Protein AF-A0A189PG98-F1 (afdb_monomer_lite)

Organism: Aeromonas salmonicida subsp. salmonicida (NCBI:txid29491)

Structure (mmCIF, N/CA/C/O backbone):
data_AF-A0A189PG98-F1
#
_entry.id   AF-A0A189PG98-F1
#
loop_
_atom_site.group_PDB
_atom_site.id
_atom_site.type_symbol
_atom_site.label_atom_id
_atom_site.label_alt_id
_atom_site.label_comp_id
_atom_site.label_asym_id
_atom_site.label_entity_id
_atom_site.label_seq_id
_atom_site.pdbx_PDB_ins_code
_atom_site.Cartn_x
_atom_site.Cartn_y
_atom_site.Cartn_z
_atom_site.occupancy
_atom_site.B_iso_or_equiv
_atom_site.auth_seq_id
_atom_site.auth_comp_id
_atom_site.auth_asym_id
_atom_site.auth_atom_id
_atom_site.pdbx_PDB_model_num
ATOM 1 N N . MET A 1 1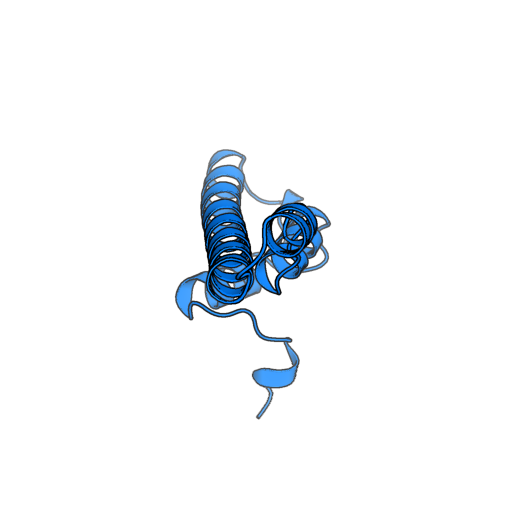 ? 11.978 2.335 -17.912 1.00 61.12 1 MET A N 1
ATOM 2 C CA . MET A 1 1 ? 10.874 1.639 -17.207 1.00 61.12 1 MET A CA 1
ATOM 3 C C . MET A 1 1 ? 11.039 1.681 -15.680 1.00 61.12 1 MET A C 1
ATOM 5 O O . MET A 1 1 ? 10.688 0.726 -14.998 1.00 61.12 1 MET A O 1
ATOM 9 N N . ALA A 1 2 ? 11.587 2.765 -15.116 1.00 80.69 2 ALA A N 1
ATOM 10 C CA . ALA A 1 2 ? 11.881 2.814 -13.680 1.00 80.69 2 ALA A CA 1
ATOM 11 C C . ALA A 1 2 ? 10.641 3.108 -12.822 1.00 80.69 2 ALA A C 1
ATOM 13 O O . ALA A 1 2 ? 10.598 2.657 -11.686 1.00 80.69 2 ALA A O 1
ATOM 14 N N . TYR A 1 3 ? 9.646 3.811 -13.368 1.00 89.75 3 TYR A N 1
ATOM 15 C CA . TYR A 1 3 ? 8.461 4.300 -12.655 1.00 89.75 3 TYR A CA 1
ATOM 16 C C . TYR A 1 3 ? 7.161 3.774 -13.275 1.00 89.75 3 TYR A C 1
ATOM 18 O O . TYR A 1 3 ? 7.197 3.166 -14.353 1.00 89.75 3 TYR A O 1
ATOM 26 N N . ALA A 1 4 ? 6.038 3.971 -12.583 1.00 87.50 4 ALA A N 1
ATOM 27 C CA . ALA A 1 4 ? 4.756 3.354 -12.902 1.00 87.50 4 ALA A CA 1
ATOM 28 C C . ALA A 1 4 ? 4.234 3.789 -14.278 1.00 87.50 4 ALA A C 1
ATOM 30 O O . ALA A 1 4 ? 3.832 2.939 -15.070 1.00 87.50 4 ALA A O 1
ATOM 31 N N . SER A 1 5 ? 4.346 5.081 -14.606 1.00 90.25 5 SER A N 1
ATOM 32 C CA . SER A 1 5 ? 3.927 5.643 -15.905 1.00 90.25 5 SER A CA 1
ATOM 33 C C . SER A 1 5 ? 4.663 5.074 -17.120 1.00 90.25 5 SER A C 1
ATOM 35 O O . SER A 1 5 ? 4.208 5.227 -18.250 1.00 90.25 5 SER A O 1
ATOM 37 N N . LEU A 1 6 ? 5.807 4.419 -16.906 1.00 91.44 6 LEU A N 1
ATOM 38 C CA . LEU A 1 6 ? 6.634 3.844 -17.967 1.00 91.44 6 LEU A CA 1
ATOM 39 C C . LEU A 1 6 ? 6.398 2.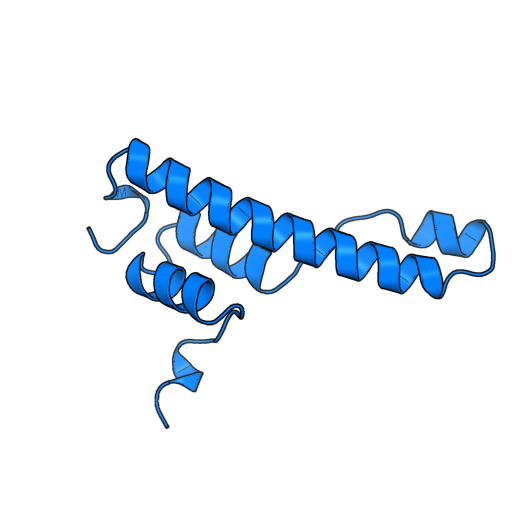340 -18.164 1.00 91.44 6 LEU A C 1
ATOM 41 O O . LEU A 1 6 ? 7.153 1.704 -18.907 1.00 91.44 6 LEU A O 1
ATOM 45 N N . LEU A 1 7 ? 5.435 1.747 -17.456 1.00 90.44 7 LEU A N 1
ATOM 46 C CA . LEU A 1 7 ? 5.062 0.347 -17.629 1.00 90.44 7 LEU 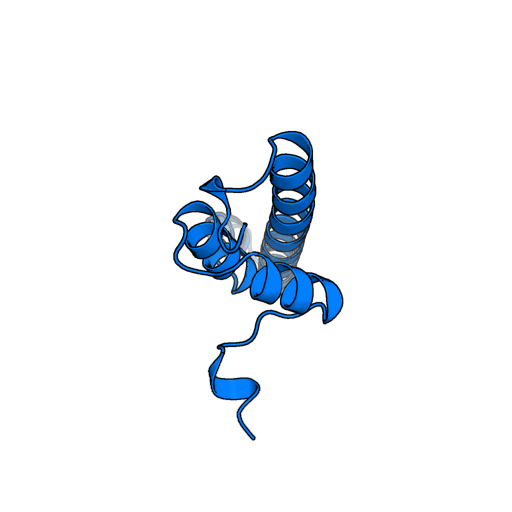A CA 1
ATOM 47 C C . LEU A 1 7 ? 4.005 0.200 -18.729 1.00 90.44 7 LEU A C 1
ATOM 49 O O . LEU A 1 7 ? 3.098 1.021 -18.812 1.00 90.44 7 LEU A O 1
ATOM 53 N N . PRO A 1 8 ? 4.058 -0.881 -19.527 1.00 93.94 8 PRO A N 1
ATOM 54 C CA . PRO A 1 8 ? 2.919 -1.276 -20.346 1.00 93.94 8 PRO A CA 1
ATOM 55 C C . PRO A 1 8 ? 1.692 -1.546 -19.468 1.00 93.94 8 PRO A C 1
ATOM 57 O O . PRO A 1 8 ? 1.836 -2.152 -18.402 1.00 93.94 8 PRO A O 1
ATOM 60 N N . ASP A 1 9 ? 0.498 -1.210 -19.956 1.00 92.62 9 ASP A N 1
ATOM 61 C CA . ASP A 1 9 ? -0.773 -1.306 -19.217 1.00 92.62 9 ASP A CA 1
ATOM 62 C C . ASP A 1 9 ? -0.960 -2.642 -18.496 1.00 92.62 9 ASP A C 1
ATOM 64 O O . ASP A 1 9 ? -1.325 -2.685 -17.324 1.00 92.62 9 ASP A O 1
ATOM 68 N N . LYS A 1 10 ? -0.633 -3.754 -19.165 1.00 94.31 10 LYS A N 1
ATOM 69 C CA . LYS A 1 10 ? -0.728 -5.090 -18.565 1.00 94.31 10 LYS A CA 1
ATOM 70 C C . LYS A 1 10 ? 0.121 -5.217 -17.296 1.00 94.31 10 LYS A C 1
ATOM 72 O O . LYS A 1 10 ? -0.355 -5.725 -16.288 1.00 94.31 10 LYS A O 1
ATOM 77 N N . ARG A 1 11 ? 1.371 -4.747 -17.336 1.00 92.38 11 ARG A N 1
ATOM 78 C CA . ARG A 1 11 ? 2.294 -4.802 -16.191 1.00 92.38 11 ARG A CA 1
ATOM 79 C C . ARG A 1 11 ? 1.899 -3.820 -15.100 1.00 92.38 11 ARG A C 1
ATOM 81 O O . ARG A 1 11 ? 2.034 -4.147 -13.926 1.00 92.38 11 ARG A O 1
ATOM 88 N N . PHE A 1 12 ? 1.414 -2.642 -15.485 1.00 94.12 12 PHE A N 1
ATOM 89 C CA . PHE A 1 12 ? 0.879 -1.679 -14.533 1.00 94.12 12 PHE A CA 1
ATOM 90 C C . PHE A 1 12 ? -0.296 -2.286 -13.758 1.00 94.12 12 PHE A C 1
ATOM 92 O O . PHE A 1 12 ? -0.251 -2.316 -12.532 1.00 94.12 12 PHE A O 1
ATOM 99 N N . ASN A 1 13 ? -1.284 -2.850 -14.457 1.00 95.12 13 ASN A N 1
ATOM 100 C CA . ASN A 1 13 ? -2.462 -3.454 -13.835 1.00 95.12 13 ASN A CA 1
ATOM 101 C C . ASN A 1 13 ? -2.094 -4.639 -12.929 1.00 95.12 13 ASN A C 1
ATOM 103 O O . ASN A 1 13 ? -2.577 -4.711 -11.806 1.00 95.12 13 ASN A O 1
ATOM 107 N N . GLU A 1 14 ? -1.171 -5.510 -13.357 1.00 95.50 14 GLU A N 1
ATOM 108 C CA . GLU A 1 14 ? -0.676 -6.617 -12.521 1.00 95.50 14 GLU A CA 1
ATOM 109 C C . GLU A 1 14 ? -0.098 -6.118 -11.182 1.00 95.50 14 GLU A C 1
ATOM 111 O O . GLU A 1 14 ? -0.431 -6.642 -10.118 1.00 95.50 14 GLU A O 1
ATOM 116 N N . ILE A 1 15 ? 0.761 -5.093 -11.210 1.00 94.81 15 ILE A N 1
ATOM 117 C CA . ILE A 1 15 ? 1.368 -4.538 -9.988 1.00 94.81 15 ILE A CA 1
ATOM 118 C C . ILE A 1 15 ? 0.330 -3.771 -9.161 1.00 94.81 15 ILE A C 1
ATOM 120 O O . ILE A 1 15 ? 0.338 -3.861 -7.930 1.00 94.81 15 ILE A O 1
ATOM 124 N N . TYR A 1 16 ? -0.574 -3.050 -9.824 1.00 96.06 16 TYR A N 1
ATOM 125 C CA . TYR A 1 16 ? -1.673 -2.330 -9.191 1.00 96.06 16 TYR A CA 1
ATOM 126 C C . TYR A 1 16 ? -2.555 -3.281 -8.381 1.00 96.06 16 TYR A C 1
ATOM 128 O O . TYR A 1 16 ? -2.785 -3.030 -7.199 1.00 96.06 16 TYR A O 1
ATOM 136 N N . ASP A 1 17 ? -2.985 -4.395 -8.975 1.00 96.50 17 ASP A N 1
ATOM 137 C CA . ASP A 1 17 ? -3.840 -5.384 -8.318 1.00 96.50 17 ASP A CA 1
ATOM 138 C C . ASP A 1 17 ? -3.142 -6.009 -7.106 1.00 96.50 17 ASP A C 1
ATOM 140 O O . ASP A 1 17 ? -3.734 -6.116 -6.029 1.00 96.50 17 ASP A O 1
ATOM 144 N N . LEU A 1 18 ? -1.859 -6.361 -7.242 1.00 95.75 18 LEU A N 1
ATOM 145 C CA . LEU A 1 18 ? -1.067 -6.907 -6.138 1.00 95.75 18 LEU A CA 1
ATOM 146 C C . LEU A 1 18 ? -0.927 -5.910 -4.981 1.00 95.75 18 LEU A C 1
ATOM 148 O O . LEU A 1 18 ? -1.100 -6.280 -3.816 1.00 95.75 18 LEU A O 1
ATOM 152 N N . LEU A 1 19 ? -0.637 -4.641 -5.277 1.00 94.62 19 LEU A N 1
ATOM 153 C CA . LEU A 1 19 ? -0.568 -3.597 -4.255 1.00 94.62 19 LEU A CA 1
ATOM 154 C C . LEU A 1 19 ? -1.930 -3.364 -3.608 1.00 94.62 19 LEU A C 1
ATOM 156 O O . LEU A 1 19 ? -2.022 -3.325 -2.381 1.00 94.62 19 LEU A O 1
ATOM 160 N N . TYR A 1 20 ? -2.993 -3.273 -4.405 1.00 94.88 20 TYR A N 1
ATOM 161 C CA . TYR A 1 20 ? -4.350 -3.080 -3.910 1.00 94.88 20 TYR A CA 1
ATOM 162 C C . TYR A 1 20 ? -4.772 -4.208 -2.958 1.00 94.88 20 TYR A C 1
ATOM 164 O O . TYR A 1 20 ? -5.302 -3.941 -1.876 1.00 94.88 20 TYR A O 1
ATOM 172 N N . GLN A 1 21 ? -4.458 -5.462 -3.295 1.00 95.62 21 GLN A N 1
ATOM 173 C CA . GLN A 1 21 ? -4.686 -6.610 -2.415 1.00 95.62 21 GLN A CA 1
ATOM 174 C C . GLN A 1 21 ? -3.954 -6.464 -1.075 1.00 95.62 21 GLN A C 1
ATOM 176 O O . GLN A 1 21 ? -4.549 -6.709 -0.023 1.00 95.62 21 GLN A O 1
ATOM 181 N N . ARG A 1 22 ? -2.689 -6.018 -1.079 1.00 95.25 22 ARG A N 1
ATOM 182 C CA . ARG A 1 22 ? -1.924 -5.776 0.159 1.00 95.25 22 ARG A CA 1
ATOM 183 C C . ARG A 1 22 ? -2.524 -4.651 1.001 1.00 95.25 22 ARG A C 1
ATOM 185 O O . ARG A 1 22 ? -2.652 -4.815 2.215 1.00 95.25 22 ARG A O 1
ATOM 192 N N . VAL A 1 23 ? -2.939 -3.549 0.373 1.00 94.94 23 VAL A N 1
ATOM 193 C CA . VAL A 1 23 ? -3.623 -2.439 1.058 1.00 94.94 23 VAL A CA 1
ATOM 194 C C . VAL A 1 23 ? -4.919 -2.918 1.704 1.00 94.94 23 VAL A C 1
ATOM 196 O O . VAL A 1 23 ? -5.147 -2.658 2.885 1.00 94.94 23 VAL A O 1
ATOM 199 N N . SER A 1 24 ? -5.746 -3.644 0.950 1.00 93.75 24 SER A N 1
ATOM 200 C CA . SER A 1 24 ? -7.022 -4.176 1.434 1.00 93.75 24 SER A CA 1
ATOM 201 C C . SER A 1 24 ? -6.822 -5.141 2.603 1.00 93.75 24 SER A C 1
ATOM 203 O O . SER A 1 24 ? -7.472 -5.003 3.640 1.00 93.75 24 SER A O 1
ATOM 205 N N . ALA A 1 25 ? -5.862 -6.064 2.496 1.00 94.12 25 ALA A N 1
ATOM 206 C CA . ALA A 1 25 ? -5.534 -6.997 3.571 1.00 94.12 25 ALA A CA 1
ATOM 207 C C . ALA A 1 25 ? -5.084 -6.273 4.852 1.00 94.12 25 ALA A C 1
ATOM 209 O O . ALA A 1 25 ? -5.565 -6.597 5.939 1.00 94.12 25 ALA A O 1
ATOM 210 N N . ALA A 1 26 ? -4.215 -5.263 4.734 1.00 93.44 26 ALA A N 1
ATOM 211 C CA . ALA A 1 26 ? -3.748 -4.477 5.876 1.00 93.44 26 ALA A CA 1
ATOM 212 C C . ALA A 1 26 ? -4.881 -3.662 6.524 1.00 93.44 26 ALA A C 1
ATOM 214 O O . ALA A 1 26 ? -5.014 -3.651 7.750 1.00 93.44 26 ALA A O 1
ATOM 215 N N . ALA A 1 27 ? -5.733 -3.029 5.713 1.00 92.31 27 ALA A N 1
ATOM 216 C CA . ALA A 1 27 ? -6.891 -2.280 6.195 1.00 92.31 27 ALA A CA 1
ATOM 217 C C . ALA A 1 27 ? -7.894 -3.191 6.922 1.00 92.31 27 ALA A C 1
ATOM 219 O O . ALA A 1 27 ? -8.326 -2.870 8.030 1.00 92.31 27 ALA A O 1
ATOM 220 N N . ASN A 1 28 ? -8.203 -4.360 6.350 1.00 92.94 28 ASN A N 1
ATOM 221 C CA . ASN A 1 28 ? -9.093 -5.350 6.959 1.00 92.94 28 ASN A CA 1
ATOM 222 C C . ASN A 1 28 ? -8.521 -5.899 8.270 1.00 92.94 28 ASN A C 1
ATOM 224 O O . ASN A 1 28 ? -9.249 -6.017 9.255 1.00 92.94 28 ASN A O 1
ATOM 228 N N . ALA A 1 29 ? -7.219 -6.195 8.319 1.00 92.88 29 ALA A N 1
ATOM 229 C CA . ALA A 1 29 ? -6.560 -6.640 9.544 1.00 92.88 29 ALA A CA 1
ATOM 230 C C . ALA A 1 29 ? -6.642 -5.575 10.650 1.00 92.88 29 ALA A C 1
ATOM 232 O O . ALA A 1 29 ? -6.994 -5.892 11.788 1.00 92.88 29 ALA A O 1
ATOM 233 N N . ALA A 1 30 ? -6.388 -4.305 10.319 1.00 92.12 30 ALA A N 1
ATOM 234 C CA . ALA A 1 30 ? -6.472 -3.201 11.272 1.00 92.12 30 ALA A CA 1
ATOM 235 C C . ALA A 1 30 ? -7.912 -2.951 11.755 1.00 92.12 30 ALA A C 1
ATOM 237 O O . ALA A 1 30 ? -8.132 -2.748 12.954 1.00 92.12 30 ALA A O 1
ATOM 238 N N . TYR A 1 31 ? -8.893 -3.016 10.849 1.00 92.56 31 TYR A N 1
ATOM 239 C CA . TYR A 1 31 ? -10.313 -2.938 11.191 1.00 92.56 31 TYR A CA 1
ATOM 240 C C . TYR A 1 31 ? -10.721 -4.071 12.136 1.00 92.56 31 TYR A C 1
ATOM 242 O O . TYR A 1 31 ? -11.238 -3.809 13.223 1.00 92.56 31 TYR A O 1
ATOM 250 N N . ASN A 1 32 ? -10.404 -5.320 11.784 1.00 92.50 32 ASN A N 1
ATOM 251 C CA . ASN A 1 32 ? -10.721 -6.493 12.598 1.00 92.50 32 ASN A CA 1
ATOM 252 C C . ASN A 1 32 ? -10.042 -6.438 13.973 1.00 92.50 32 ASN A C 1
ATOM 254 O O . ASN A 1 32 ? -10.663 -6.782 14.977 1.00 92.50 32 ASN A O 1
ATOM 258 N N . ALA A 1 33 ? -8.805 -5.943 14.054 1.00 91.75 33 ALA A N 1
ATOM 259 C CA . ALA A 1 33 ? -8.099 -5.773 15.322 1.00 91.75 33 ALA A CA 1
ATOM 260 C C . ALA A 1 33 ? -8.764 -4.731 16.239 1.00 91.75 33 ALA A C 1
ATOM 262 O O . ALA A 1 33 ? -8.818 -4.930 17.456 1.00 91.75 33 ALA A O 1
ATOM 263 N N . LYS A 1 34 ? -9.287 -3.624 15.686 1.00 90.50 34 LYS A N 1
ATOM 264 C CA . LYS A 1 34 ? -10.068 -2.650 16.469 1.00 90.50 34 LYS A CA 1
ATOM 265 C C . LYS A 1 34 ? -11.434 -3.211 16.855 1.00 90.50 34 LYS A C 1
ATOM 267 O O . LYS A 1 34 ? -11.832 -3.082 18.012 1.00 90.50 34 LYS A O 1
ATOM 272 N N . LEU A 1 35 ? -12.104 -3.896 15.929 1.00 91.69 35 LEU A N 1
ATOM 273 C CA . LEU A 1 35 ? -13.403 -4.517 16.167 1.00 91.69 35 LEU A CA 1
ATOM 274 C C . LEU A 1 35 ? -13.333 -5.581 17.271 1.00 91.69 35 LEU A C 1
ATOM 276 O O . LEU A 1 35 ? -14.191 -5.599 18.148 1.00 91.69 35 LEU A O 1
ATOM 280 N N . ALA A 1 36 ? -12.279 -6.401 17.293 1.00 91.88 36 ALA A N 1
ATOM 281 C CA . ALA A 1 36 ? -12.045 -7.401 18.337 1.00 91.88 36 ALA A CA 1
ATOM 282 C C . ALA A 1 36 ? -11.891 -6.781 19.738 1.00 91.88 36 ALA A C 1
ATOM 284 O O . ALA A 1 36 ? -12.230 -7.406 20.742 1.00 91.88 36 ALA A O 1
ATOM 285 N N . LYS A 1 37 ? -11.406 -5.536 19.820 1.00 91.56 37 LYS A N 1
ATOM 286 C CA . LYS A 1 37 ? -11.279 -4.781 21.078 1.00 91.56 37 LYS A CA 1
ATOM 287 C C . LYS A 1 37 ? -12.568 -4.043 21.463 1.00 91.56 37 LYS A C 1
ATOM 289 O O . LYS A 1 37 ? -12.720 -3.660 22.623 1.00 91.56 37 LYS A O 1
ATOM 294 N N . ALA A 1 38 ? -13.493 -3.840 20.524 1.00 91.25 38 ALA A N 1
ATOM 295 C CA . ALA A 1 38 ? -14.732 -3.102 20.736 1.00 91.25 38 ALA A CA 1
ATOM 296 C C . ALA A 1 38 ? -15.812 -3.977 21.399 1.00 91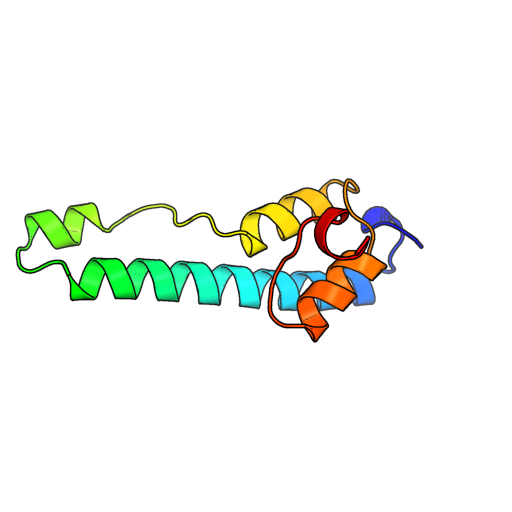.25 38 ALA A C 1
ATOM 298 O O . ALA A 1 38 ? -16.397 -4.872 20.784 1.00 91.25 38 ALA A O 1
ATOM 299 N N . LYS A 1 39 ? -16.129 -3.677 22.664 1.00 90.88 39 LYS A N 1
ATOM 300 C CA . LYS A 1 39 ? -17.104 -4.430 23.470 1.00 90.88 39 LYS A CA 1
ATOM 301 C C . LYS A 1 39 ? -18.518 -3.852 23.395 1.00 90.88 39 LYS A C 1
ATOM 303 O O . LYS A 1 39 ? -19.483 -4.592 23.546 1.00 90.88 39 LYS A O 1
ATOM 308 N N . THR A 1 40 ? -18.656 -2.549 23.143 1.00 92.50 40 THR A N 1
ATOM 309 C CA . THR A 1 40 ? -19.958 -1.859 23.096 1.00 92.50 40 THR A CA 1
ATOM 310 C C . THR A 1 40 ? -20.332 -1.418 21.684 1.00 92.50 40 THR A C 1
ATOM 312 O O . THR A 1 40 ? -19.469 -1.220 20.828 1.00 92.50 40 THR A O 1
ATOM 315 N N . ARG A 1 41 ? -21.631 -1.201 21.437 1.00 88.50 41 ARG A N 1
ATOM 316 C CA . ARG A 1 41 ? -22.139 -0.699 20.149 1.00 88.50 41 ARG A CA 1
ATOM 317 C C . ARG A 1 41 ? -21.458 0.608 19.722 1.00 88.50 41 ARG A C 1
ATOM 319 O O . ARG A 1 41 ? -20.961 0.687 18.607 1.00 88.50 41 ARG A O 1
ATOM 326 N N . LYS A 1 42 ? -21.326 1.569 20.644 1.00 89.69 42 LYS A N 1
ATOM 327 C CA . LYS A 1 42 ? -20.643 2.852 20.403 1.00 89.69 42 LYS A CA 1
ATOM 328 C C . LYS A 1 42 ? -19.172 2.670 19.998 1.00 89.69 42 LYS A C 1
ATOM 330 O O . LYS A 1 42 ? -18.681 3.379 19.128 1.00 89.69 42 LYS A O 1
ATOM 335 N N . GLN A 1 43 ? -18.465 1.707 20.599 1.00 88.31 43 GLN A N 1
ATOM 336 C CA . GLN A 1 43 ? -17.079 1.394 20.225 1.00 88.31 43 GLN A CA 1
ATOM 337 C C . GLN A 1 43 ? -16.986 0.748 18.839 1.00 88.31 43 GLN A C 1
ATOM 339 O O . GLN A 1 43 ? -16.049 1.039 18.102 1.00 88.31 43 GLN A O 1
ATOM 344 N N . ARG A 1 44 ? -17.953 -0.103 18.466 1.00 87.50 44 ARG A N 1
ATOM 345 C CA . ARG A 1 44 ? -18.012 -0.710 17.126 1.00 87.50 44 ARG A CA 1
ATOM 346 C C . ARG A 1 44 ? -18.302 0.331 16.049 1.00 87.50 44 ARG A C 1
ATOM 348 O O . ARG A 1 44 ? -17.638 0.329 15.021 1.00 87.50 44 ARG A O 1
ATOM 355 N N . GLU A 1 45 ? -19.229 1.249 16.311 1.00 89.19 45 GLU A N 1
ATOM 356 C CA . GLU A 1 45 ? -19.527 2.379 15.419 1.00 89.19 45 GLU A CA 1
ATOM 357 C C . GLU A 1 45 ? -18.289 3.275 15.232 1.00 89.19 45 GLU A C 1
ATOM 359 O O . GLU A 1 45 ? -17.967 3.646 14.108 1.00 89.19 45 GLU A O 1
ATOM 364 N N . ALA A 1 46 ? -17.511 3.513 16.294 1.00 87.56 46 ALA A N 1
ATOM 365 C CA . ALA A 1 46 ? -16.244 4.248 16.217 1.00 87.56 46 ALA A CA 1
ATOM 366 C C . ALA A 1 46 ? -15.115 3.507 15.466 1.00 87.56 46 ALA A C 1
ATOM 368 O O . ALA A 1 46 ? -14.097 4.115 15.141 1.00 87.56 46 ALA A O 1
ATOM 369 N N . CYS A 1 47 ? -15.263 2.204 15.192 1.00 86.38 47 CYS A N 1
ATOM 370 C CA . CYS A 1 47 ? -14.332 1.459 14.340 1.00 86.38 47 CYS A CA 1
ATOM 371 C C . CYS A 1 47 ? -14.622 1.663 12.843 1.00 86.38 47 CYS A C 1
ATOM 373 O O . CYS A 1 47 ? -13.827 1.227 12.013 1.00 86.38 47 CYS A O 1
ATOM 375 N N . ALA A 1 48 ? -15.728 2.292 12.448 1.00 84.38 48 ALA A N 1
ATOM 376 C CA . ALA A 1 48 ? -15.920 2.654 11.048 1.00 84.38 48 ALA A CA 1
ATOM 377 C C . ALA A 1 48 ? -14.916 3.747 10.642 1.00 84.38 48 ALA A C 1
ATOM 379 O O . ALA A 1 48 ? -14.661 4.679 11.403 1.00 84.38 48 ALA A O 1
ATOM 380 N N . GLY A 1 49 ? -14.333 3.642 9.447 1.00 85.38 49 GLY A N 1
ATOM 381 C CA . GLY A 1 49 ? -13.445 4.679 8.925 1.00 85.38 49 GLY A CA 1
ATOM 382 C C . GLY A 1 49 ? -12.327 4.159 8.032 1.00 85.38 49 GLY A C 1
ATOM 383 O O . GLY A 1 49 ? -12.315 3.003 7.615 1.00 85.38 49 GLY A O 1
ATOM 384 N N . HIS A 1 50 ? -11.388 5.055 7.736 1.00 83.00 50 HIS A N 1
ATOM 385 C CA . HIS A 1 50 ? -10.228 4.781 6.899 1.00 83.00 50 HIS A CA 1
ATOM 386 C C . HIS A 1 50 ? -9.053 4.240 7.729 1.00 83.00 50 HIS A C 1
ATOM 388 O O . HIS A 1 50 ? -8.739 4.770 8.796 1.00 83.00 50 HIS A O 1
ATOM 394 N N . TYR A 1 51 ?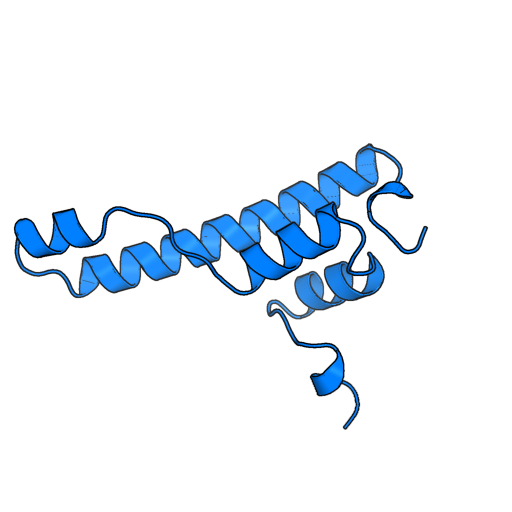 -8.396 3.196 7.220 1.00 88.88 51 TYR A N 1
ATOM 395 C CA . TYR A 1 51 ? -7.290 2.495 7.874 1.00 88.88 51 TYR A CA 1
ATOM 396 C C . TYR A 1 51 ? -6.022 2.585 7.017 1.00 88.88 51 TYR A C 1
ATOM 398 O O . TYR A 1 51 ? -5.720 1.645 6.276 1.00 88.88 51 TYR A O 1
ATOM 406 N N . PRO A 1 52 ? -5.293 3.715 7.077 1.00 89.19 52 PRO A N 1
ATOM 407 C CA . PRO A 1 52 ? -4.050 3.859 6.338 1.00 89.19 52 PRO A CA 1
ATOM 408 C C . PRO A 1 52 ? -2.998 2.876 6.868 1.00 89.19 52 PRO A C 1
ATOM 410 O O . PRO A 1 52 ? -2.909 2.606 8.065 1.00 89.19 52 PRO A O 1
ATOM 413 N N . SER A 1 53 ? -2.208 2.339 5.947 1.00 92.19 53 SER A N 1
ATOM 414 C CA . SER A 1 53 ? -1.103 1.405 6.192 1.00 92.19 53 SER A CA 1
ATOM 415 C C . SER A 1 53 ? 0.116 1.784 5.353 1.00 92.19 53 SER A C 1
ATOM 417 O O . SER A 1 53 ? -0.021 2.503 4.359 1.00 92.19 53 SER A O 1
ATOM 419 N N . ASP A 1 54 ? 1.292 1.249 5.679 1.00 93.12 54 ASP A N 1
ATOM 420 C CA . ASP A 1 54 ? 2.505 1.479 4.879 1.00 93.12 54 ASP A CA 1
ATOM 421 C C . ASP A 1 54 ? 2.315 1.055 3.415 1.00 93.12 54 ASP A C 1
ATOM 423 O O . ASP A 1 54 ? 2.770 1.737 2.499 1.00 93.12 54 ASP A O 1
ATOM 427 N N . TRP A 1 55 ? 1.537 -0.006 3.177 1.00 94.81 55 TRP A N 1
ATOM 428 C CA . TRP A 1 55 ? 1.127 -0.423 1.835 1.00 94.81 55 TRP A CA 1
ATOM 429 C C . TRP A 1 55 ? 0.322 0.652 1.106 1.00 94.81 55 TRP A C 1
ATOM 431 O O . TRP A 1 55 ? 0.557 0.888 -0.077 1.00 94.81 55 TRP A O 1
ATOM 441 N N . SER A 1 56 ? -0.609 1.327 1.791 1.00 93.19 56 SER A N 1
ATOM 442 C CA . SER A 1 56 ? -1.403 2.403 1.174 1.00 93.19 56 SER A CA 1
ATOM 443 C C . SER A 1 56 ? -0.544 3.616 0.814 1.00 93.19 56 SER A C 1
ATOM 445 O O . SER A 1 56 ? -0.774 4.249 -0.217 1.00 93.19 56 SER A O 1
ATOM 447 N N . VAL A 1 57 ? 0.483 3.897 1.621 1.00 93.62 57 VAL A N 1
ATOM 448 C CA . VAL A 1 57 ? 1.451 4.966 1.360 1.00 93.62 57 VAL A CA 1
ATOM 449 C C . VAL A 1 57 ? 2.330 4.599 0.167 1.00 93.62 57 VAL A C 1
ATOM 451 O O . VAL A 1 57 ? 2.413 5.380 -0.780 1.00 93.62 57 VAL A O 1
ATOM 454 N N . LEU A 1 58 ? 2.923 3.398 0.166 1.00 94.31 58 LEU A N 1
ATOM 455 C CA . LEU A 1 58 ? 3.734 2.889 -0.944 1.00 94.31 58 LEU A CA 1
ATOM 456 C C . LEU A 1 58 ? 2.957 2.930 -2.261 1.00 94.31 58 LEU A C 1
ATOM 458 O O . LEU A 1 58 ? 3.466 3.420 -3.267 1.00 94.31 58 LEU A O 1
ATOM 462 N N . PHE A 1 59 ? 1.710 2.464 -2.240 1.00 94.38 59 PHE A N 1
ATOM 463 C CA . PHE A 1 59 ? 0.847 2.454 -3.411 1.00 94.38 59 P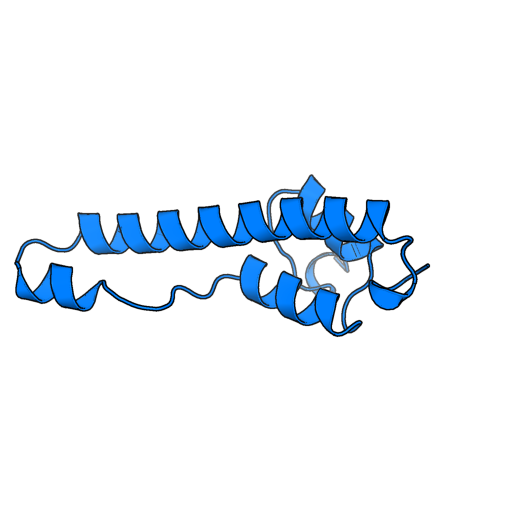HE A CA 1
ATOM 464 C C . PHE A 1 59 ? 0.590 3.862 -3.953 1.00 94.38 59 PHE A C 1
ATOM 466 O O . PHE A 1 59 ? 0.779 4.116 -5.142 1.00 94.38 59 PHE A O 1
ATOM 473 N N . GLY A 1 60 ? 0.237 4.806 -3.076 1.00 93.25 60 GLY A N 1
ATOM 474 C CA . GLY A 1 60 ? 0.036 6.201 -3.464 1.00 93.25 60 GLY A CA 1
ATOM 475 C C . GLY A 1 60 ? 1.301 6.861 -4.021 1.00 93.25 60 GLY A C 1
ATOM 476 O O . GLY A 1 60 ? 1.213 7.653 -4.958 1.00 93.25 60 GLY A O 1
ATOM 477 N N . LEU A 1 61 ? 2.476 6.535 -3.475 1.00 93.56 61 LEU A N 1
ATOM 478 C CA . LEU A 1 61 ? 3.760 7.041 -3.964 1.00 93.56 61 LEU A CA 1
ATOM 479 C C . LEU A 1 61 ? 4.138 6.447 -5.324 1.00 93.56 61 LEU A C 1
ATOM 481 O O . LEU A 1 61 ? 4.607 7.181 -6.195 1.00 93.56 61 LEU A O 1
ATOM 485 N N . TRP A 1 62 ? 3.909 5.150 -5.522 1.00 94.75 62 TRP A N 1
ATOM 486 C CA . TRP A 1 62 ? 4.169 4.473 -6.790 1.00 94.75 62 TRP A CA 1
ATOM 487 C C . TRP A 1 62 ? 3.290 5.018 -7.916 1.00 94.75 62 TRP A C 1
ATOM 489 O O . TRP A 1 62 ? 3.817 5.423 -8.947 1.00 94.75 62 TRP A O 1
ATOM 499 N N . CYS A 1 63 ? 1.982 5.169 -7.682 1.00 93.56 63 CYS A N 1
ATOM 500 C CA . CYS A 1 63 ? 1.055 5.759 -8.656 1.00 93.56 63 CYS A CA 1
ATOM 501 C C . CYS A 1 63 ? 1.389 7.216 -9.033 1.00 93.56 63 CYS A C 1
ATOM 503 O O . CYS A 1 63 ? 0.903 7.713 -10.042 1.00 93.56 63 CYS A O 1
ATOM 505 N N . ARG A 1 64 ? 2.192 7.920 -8.222 1.00 93.19 64 ARG A N 1
ATOM 506 C CA . ARG A 1 64 ? 2.656 9.299 -8.474 1.00 93.19 64 ARG A CA 1
ATOM 507 C C . ARG A 1 64 ? 4.100 9.360 -8.983 1.00 93.19 64 ARG A C 1
ATOM 509 O O . ARG A 1 64 ? 4.717 10.424 -8.904 1.00 93.19 64 ARG A O 1
ATOM 516 N N . ASP A 1 65 ? 4.659 8.227 -9.410 1.00 92.00 65 ASP A N 1
ATOM 517 C CA . ASP A 1 65 ? 6.048 8.082 -9.861 1.00 92.00 65 ASP A CA 1
ATOM 518 C C . ASP A 1 65 ? 7.095 8.584 -8.846 1.00 92.00 65 ASP A C 1
ATOM 520 O O . ASP A 1 65 ? 8.189 9.018 -9.203 1.00 92.00 65 ASP A O 1
ATOM 524 N N . LYS A 1 66 ? 6.784 8.536 -7.544 1.00 90.94 66 LYS A N 1
ATOM 525 C CA . LYS A 1 66 ? 7.736 8.898 -6.475 1.00 90.94 66 LYS A CA 1
ATOM 526 C C . LYS A 1 66 ? 8.614 7.732 -6.045 1.00 90.94 66 LYS A C 1
ATOM 528 O O . LYS A 1 66 ? 9.618 7.939 -5.371 1.00 90.94 66 LYS A O 1
ATOM 533 N N . VAL A 1 67 ? 8.236 6.521 -6.431 1.00 91.25 67 VAL A N 1
ATOM 534 C CA . VAL A 1 67 ? 8.900 5.272 -6.071 1.00 91.25 67 VAL A CA 1
ATOM 535 C C . VAL A 1 67 ? 9.043 4.413 -7.321 1.00 91.25 67 VAL A C 1
ATOM 537 O O . VAL A 1 67 ? 8.154 4.392 -8.172 1.00 91.25 67 VAL A O 1
ATOM 540 N N . THR A 1 68 ? 10.170 3.712 -7.439 1.00 93.00 68 THR A N 1
ATOM 541 C CA . THR A 1 68 ? 10.463 2.882 -8.608 1.00 93.00 68 THR A CA 1
ATOM 542 C C . THR A 1 68 ? 9.706 1.554 -8.586 1.00 93.00 68 THR A C 1
ATOM 544 O O . THR A 1 68 ? 9.406 0.996 -7.529 1.00 93.00 68 THR A O 1
ATOM 547 N N . ASN A 1 69 ? 9.474 0.994 -9.772 1.00 93.12 69 ASN A N 1
ATOM 548 C CA . ASN A 1 69 ? 8.899 -0.338 -9.958 1.00 93.12 69 ASN A CA 1
ATOM 549 C C . ASN A 1 69 ? 9.728 -1.414 -9.243 1.00 93.12 69 ASN A C 1
ATOM 551 O O . ASN A 1 69 ? 9.162 -2.329 -8.660 1.00 93.12 69 ASN A O 1
ATOM 555 N N . LEU A 1 70 ? 11.062 -1.285 -9.248 1.00 92.69 70 LEU A N 1
ATOM 556 C CA . LEU A 1 70 ? 11.959 -2.224 -8.568 1.00 92.69 70 LEU A CA 1
ATOM 557 C C . LEU A 1 70 ? 11.712 -2.252 -7.059 1.00 92.69 70 LEU A C 1
ATOM 559 O O . LEU A 1 70 ? 11.527 -3.325 -6.498 1.00 92.69 70 LEU A O 1
ATOM 563 N N . HIS A 1 71 ? 11.629 -1.084 -6.418 1.00 92.06 71 HIS A N 1
ATOM 564 C CA . HIS A 1 71 ? 11.368 -1.014 -4.982 1.00 92.06 71 HIS A CA 1
ATOM 565 C C . HIS A 1 71 ? 9.993 -1.587 -4.616 1.00 92.06 71 HIS A C 1
ATOM 567 O O . HIS A 1 71 ? 9.859 -2.294 -3.618 1.00 92.06 71 HIS A O 1
ATOM 573 N N . VAL A 1 72 ? 8.972 -1.330 -5.439 1.00 93.19 72 VAL A N 1
ATOM 574 C CA . VAL A 1 72 ? 7.638 -1.918 -5.250 1.00 93.19 72 VAL A CA 1
ATOM 575 C C . VAL A 1 72 ? 7.677 -3.439 -5.349 1.00 93.19 72 VAL A C 1
ATOM 577 O O . VAL A 1 72 ? 7.121 -4.119 -4.487 1.00 93.19 72 VAL A O 1
ATOM 580 N N . LEU A 1 73 ? 8.339 -3.976 -6.374 1.00 93.38 73 LEU A N 1
ATOM 581 C CA . LEU A 1 73 ? 8.477 -5.420 -6.559 1.00 93.38 73 LEU A CA 1
ATOM 582 C C . LEU A 1 73 ? 9.249 -6.064 -5.402 1.00 93.38 73 LEU A C 1
ATOM 584 O O . LEU A 1 73 ? 8.852 -7.131 -4.934 1.00 93.38 73 LEU A O 1
ATOM 588 N N . ASP A 1 74 ? 10.292 -5.406 -4.892 1.00 93.75 74 ASP A N 1
ATOM 589 C CA . ASP A 1 74 ? 11.018 -5.872 -3.711 1.00 93.75 74 ASP A CA 1
ATOM 590 C C . ASP A 1 74 ? 10.141 -5.877 -2.459 1.00 93.75 74 ASP A C 1
ATOM 592 O O . ASP A 1 74 ? 10.092 -6.894 -1.769 1.00 93.75 74 ASP A O 1
ATOM 596 N N . CYS A 1 75 ? 9.378 -4.812 -2.195 1.00 94.19 75 CYS A N 1
ATOM 597 C CA . CYS A 1 75 ? 8.420 -4.791 -1.085 1.00 94.19 75 CYS A CA 1
ATOM 598 C C . CYS A 1 75 ? 7.396 -5.930 -1.210 1.00 94.19 75 CYS A C 1
ATOM 600 O O . CYS A 1 75 ? 7.159 -6.668 -0.252 1.00 94.19 75 CYS A O 1
ATOM 602 N N . LEU A 1 76 ? 6.813 -6.117 -2.401 1.00 94.00 76 LEU A N 1
ATOM 603 C CA . LEU A 1 76 ? 5.848 -7.189 -2.672 1.00 94.00 76 LEU A CA 1
ATOM 604 C C . LEU A 1 76 ? 6.445 -8.582 -2.429 1.00 94.00 76 LEU A C 1
ATOM 606 O O . LEU A 1 76 ? 5.761 -9.440 -1.862 1.00 94.00 76 LEU A O 1
ATOM 610 N N . ARG A 1 77 ? 7.711 -8.785 -2.817 1.00 94.06 77 ARG A N 1
ATOM 611 C CA . ARG A 1 77 ? 8.466 -10.028 -2.606 1.00 94.06 77 ARG A CA 1
ATOM 612 C C . ARG A 1 77 ? 8.786 -10.270 -1.131 1.00 94.06 77 ARG A C 1
ATOM 614 O O . ARG A 1 77 ? 8.613 -11.387 -0.656 1.00 94.06 77 ARG A O 1
ATOM 621 N N . LEU A 1 78 ? 9.232 -9.241 -0.411 1.00 93.00 78 LEU A N 1
ATOM 622 C CA . LEU A 1 78 ? 9.579 -9.312 1.014 1.00 93.00 78 LEU A CA 1
ATOM 623 C C . LEU A 1 78 ? 8.350 -9.393 1.929 1.00 93.00 78 LEU A C 1
ATOM 625 O O . LEU A 1 78 ? 8.467 -9.763 3.096 1.00 93.00 78 LEU A O 1
ATOM 629 N N . GLY A 1 79 ? 7.173 -9.022 1.425 1.00 92.44 79 GLY A N 1
ATOM 630 C CA . GLY A 1 79 ? 5.924 -9.056 2.181 1.00 92.44 79 GLY A CA 1
ATOM 631 C C . GLY A 1 79 ? 5.781 -7.941 3.221 1.00 92.44 79 GLY A C 1
ATOM 632 O O . GLY A 1 79 ? 4.818 -7.963 3.986 1.00 92.44 79 GLY A O 1
ATOM 633 N N . HIS A 1 80 ? 6.672 -6.948 3.226 1.00 91.00 80 HIS A N 1
ATOM 634 C CA . HIS A 1 80 ? 6.560 -5.736 4.036 1.00 91.00 80 HIS A CA 1
ATOM 635 C C . HIS A 1 80 ? 7.132 -4.527 3.287 1.00 91.00 80 HIS A C 1
ATOM 637 O O . HIS A 1 80 ? 7.974 -4.670 2.400 1.00 91.00 80 HIS A O 1
ATOM 643 N N . VAL A 1 81 ? 6.656 -3.334 3.645 1.00 91.50 81 VAL A N 1
ATOM 644 C CA . VAL A 1 81 ? 7.164 -2.066 3.113 1.00 91.50 81 VAL A CA 1
ATOM 645 C C . VAL A 1 81 ? 8.318 -1.600 3.989 1.00 91.50 81 VAL A C 1
ATOM 647 O O . VAL A 1 81 ? 8.215 -1.625 5.213 1.00 91.50 81 VAL A O 1
ATOM 650 N N . TYR A 1 82 ? 9.404 -1.155 3.367 1.00 87.12 82 TYR A N 1
ATOM 651 C CA . TYR A 1 82 ? 10.554 -0.582 4.056 1.00 87.12 82 TYR A CA 1
ATOM 652 C C . TYR A 1 82 ? 10.883 0.783 3.449 1.00 87.12 82 TYR A C 1
ATOM 654 O O . TYR A 1 82 ? 10.681 1.017 2.258 1.00 87.12 82 TYR A O 1
ATOM 662 N N . SER A 1 83 ? 11.397 1.711 4.254 1.00 71.31 83 SER A N 1
ATOM 663 C CA . SER A 1 83 ? 11.973 2.946 3.722 1.00 71.31 83 SER A CA 1
ATOM 664 C C . SER A 1 83 ? 13.323 2.618 3.086 1.00 71.31 83 SER A C 1
ATOM 666 O O . SER A 1 83 ? 14.078 1.821 3.633 1.00 71.31 83 SER A O 1
ATOM 668 N N . GLY A 1 84 ? 13.675 3.226 1.947 1.00 56.41 84 GLY A N 1
ATOM 669 C CA . GLY A 1 84 ? 14.951 2.954 1.259 1.00 56.41 84 GLY A CA 1
ATOM 670 C C . GLY A 1 84 ? 16.212 3.107 2.133 1.00 56.41 84 GLY A C 1
ATOM 671 O O . GLY A 1 84 ? 17.251 2.557 1.790 1.00 56.41 84 GLY A O 1
ATOM 672 N N . GLN A 1 85 ? 16.117 3.782 3.287 1.00 49.62 85 GLN A N 1
ATOM 673 C CA . GLN A 1 85 ? 17.168 3.848 4.311 1.00 49.62 85 GLN A CA 1
ATOM 674 C C . GLN A 1 85 ? 17.439 2.511 5.025 1.00 49.62 85 GLN A C 1
ATOM 676 O O . GLN A 1 85 ? 18.542 2.309 5.519 1.00 49.62 85 GLN A O 1
ATOM 681 N N . ALA A 1 86 ? 16.474 1.591 5.076 1.00 47.66 86 ALA A N 1
ATOM 682 C CA . ALA A 1 86 ? 16.603 0.316 5.783 1.00 47.66 86 ALA A CA 1
ATOM 683 C C . ALA A 1 86 ? 17.510 -0.706 5.070 1.00 47.66 86 ALA A C 1
ATOM 685 O O . ALA A 1 86 ? 17.932 -1.668 5.698 1.00 47.66 86 ALA A O 1
ATOM 686 N N . LEU A 1 87 ? 17.821 -0.503 3.782 1.00 47.28 87 LEU A N 1
ATOM 687 C CA . LEU A 1 87 ? 18.697 -1.384 2.993 1.00 47.28 87 LEU A CA 1
ATOM 688 C C . LEU A 1 87 ? 20.145 -0.875 2.866 1.00 47.28 87 LEU A C 1
ATOM 690 O O . LEU A 1 87 ? 20.925 -1.455 2.117 1.00 47.28 87 LEU A O 1
ATOM 694 N N . ALA A 1 88 ? 20.501 0.218 3.549 1.00 41.38 88 ALA A N 1
ATOM 695 C CA . ALA A 1 88 ? 21.839 0.815 3.493 1.00 41.38 88 ALA A CA 1
ATOM 696 C C . ALA A 1 88 ? 22.769 0.387 4.650 1.00 41.38 88 ALA A C 1
ATOM 698 O O . ALA A 1 88 ? 23.820 1.002 4.821 1.00 41.38 88 ALA A O 1
ATOM 699 N N . ASN A 1 89 ? 22.390 -0.634 5.429 1.00 35.88 89 ASN A N 1
ATOM 700 C CA . ASN A 1 89 ? 23.202 -1.207 6.509 1.00 35.88 89 ASN A CA 1
ATOM 701 C C . ASN A 1 89 ? 23.592 -2.649 6.201 1.00 35.88 89 ASN A C 1
ATOM 703 O O . ASN A 1 89 ? 22.682 -3.424 5.828 1.00 35.88 89 ASN A O 1
#

Secondary structure (DSSP, 8-state):
--SGGGS-HHHHHHHHHHHHHHHHHHHHHHHHHHHHH--SHHHHHTT-S----HHHHHHHHHTTTSS-HHHHHHHHHHTS---GGGG--

Sequence (89 aa):
MAYASLLPDKRFNEIYDLLYQRVSAAANAAYNAKLAKAKTRKQREACAGHYPSDWSVLFGLWCRDKVTNLHVLDCLRLGHVYSGQALAN

Foldseek 3Di:
DFALVPDDPVVSVVLLVLLVVLQVVQFVVQLVVQCVVQPDPVSNVVSDDGDDDLSNVVSVCRVVRNGTPVQSVVCSVVVHHDDPVVPPD

pLDDT: mean 88.32, std 12.38, range [35.88, 96.5]

Radius of gyration: 15.86 Å; chains: 1; bounding box: 45×19×44 Å